Protein AF-A0A0D2RWE3-F1 (afdb_monomer_lite)

InterPro domains:
  IPR036603 RNA polymerase, RBP11-like subunit [G3DSA:3.30.1360.10] (1-72)
  IPR050518 Archaeal Rpo3/Eukaryotic RPB3 RNA Polymerase Subunit [PTHR11800] (2-71)

Foldseek 3Di:
DDFPDWQKDPRLVVLQVQQPQRQWDWDDPPPPIITIDRPHPPSDPPPCSQCPDPCSVVGDDDDDDPPDDDDD

Structure (mmCIF, N/CA/C/O backbone):
data_AF-A0A0D2RWE3-F1
#
_entry.id   AF-A0A0D2RWE3-F1
#
loop_
_atom_site.group_PDB
_atom_site.id
_atom_site.type_symbol
_atom_site.label_atom_id
_atom_site.label_alt_id
_atom_site.label_comp_id
_atom_site.label_asym_id
_atom_site.label_entity_id
_atom_site.label_seq_id
_atom_site.pdbx_PDB_ins_code
_atom_site.Cartn_x
_atom_site.Cartn_y
_atom_site.Cartn_z
_atom_site.occupancy
_atom_site.B_iso_or_equiv
_atom_site.auth_seq_id
_atom_site.auth_comp_id
_atom_site.auth_asym_id
_atom_site.auth_atom_id
_atom_site.pdbx_PDB_model_num
ATOM 1 N N . VAL A 1 1 ? 4.933 -5.266 -3.072 1.00 89.38 1 VAL A N 1
ATOM 2 C CA . VAL A 1 1 ? 4.314 -4.838 -1.797 1.00 89.38 1 VAL A CA 1
ATOM 3 C C . VAL A 1 1 ? 3.103 -5.711 -1.567 1.00 89.38 1 VAL A C 1
ATOM 5 O O . VAL A 1 1 ? 2.431 -6.010 -2.547 1.00 89.38 1 VAL A O 1
ATOM 8 N N . VAL A 1 2 ? 2.876 -6.156 -0.337 1.00 92.75 2 VAL A N 1
ATOM 9 C CA . VAL A 1 2 ? 1.739 -6.998 0.053 1.00 92.75 2 VAL A CA 1
ATOM 10 C C . VAL A 1 2 ? 1.125 -6.399 1.316 1.00 92.75 2 VAL A C 1
ATOM 12 O O . VAL A 1 2 ? 1.871 -6.001 2.210 1.00 92.75 2 VAL A O 1
ATOM 15 N N . LEU A 1 3 ? -0.203 -6.320 1.372 1.00 93.75 3 LEU A N 1
ATOM 16 C CA . LEU A 1 3 ? -0.941 -5.966 2.586 1.00 93.75 3 LEU A CA 1
ATOM 17 C C . LEU A 1 3 ? -1.188 -7.255 3.375 1.00 93.75 3 LEU A C 1
ATOM 19 O O . LEU A 1 3 ? -1.641 -8.240 2.795 1.00 93.75 3 LEU A O 1
ATOM 23 N N . LEU A 1 4 ? -0.811 -7.268 4.649 1.00 93.62 4 LEU A N 1
ATOM 24 C CA . LEU A 1 4 ? -1.000 -8.414 5.544 1.00 93.62 4 LEU A CA 1
ATOM 25 C C . LEU A 1 4 ? -2.368 -8.375 6.233 1.00 93.62 4 LEU A C 1
ATOM 27 O O . LEU A 1 4 ? -2.907 -9.423 6.575 1.00 93.62 4 LEU A O 1
ATOM 31 N N . GLU A 1 5 ? -2.923 -7.176 6.387 1.00 93.56 5 GLU A N 1
ATOM 32 C CA . GLU A 1 5 ? -4.216 -6.911 7.010 1.00 93.56 5 GLU A CA 1
ATOM 33 C C . GLU A 1 5 ? -5.050 -5.990 6.112 1.00 93.56 5 GLU A C 1
ATOM 35 O O . GLU A 1 5 ? -4.530 -5.334 5.199 1.00 93.56 5 GLU A O 1
ATOM 40 N N . ASP A 1 6 ? -6.351 -5.938 6.381 1.00 92.44 6 ASP A N 1
ATOM 41 C CA . ASP A 1 6 ? -7.259 -5.004 5.728 1.00 92.44 6 ASP A CA 1
ATOM 42 C C . ASP A 1 6 ? -7.050 -3.607 6.325 1.00 92.44 6 ASP A C 1
ATOM 44 O O . ASP A 1 6 ? -7.211 -3.387 7.523 1.00 92.44 6 ASP A O 1
ATOM 48 N N . ILE A 1 7 ? -6.637 -2.664 5.476 1.00 93.81 7 ILE A N 1
ATOM 49 C CA . ILE A 1 7 ? -6.347 -1.282 5.865 1.00 93.81 7 ILE A CA 1
ATOM 50 C C . ILE A 1 7 ? -7.486 -0.413 5.356 1.00 93.81 7 ILE A C 1
ATOM 52 O O . ILE A 1 7 ? -7.658 -0.269 4.142 1.00 93.81 7 ILE A O 1
ATOM 56 N N . GLU A 1 8 ? -8.250 0.148 6.287 1.00 94.19 8 GLU A N 1
ATOM 57 C CA . GLU A 1 8 ? -9.488 0.869 6.003 1.00 94.19 8 GLU A CA 1
ATOM 58 C C . GLU A 1 8 ? -9.429 2.336 6.443 1.00 94.19 8 GLU A C 1
ATOM 60 O O . GLU A 1 8 ? -8.610 2.727 7.279 1.00 94.19 8 GLU A O 1
ATOM 65 N N . ASP A 1 9 ? -10.299 3.138 5.834 1.00 92.31 9 ASP A N 1
ATOM 66 C CA . ASP A 1 9 ? -10.621 4.520 6.179 1.00 92.31 9 ASP A CA 1
ATOM 67 C C . ASP A 1 9 ? -9.378 5.413 6.360 1.00 92.31 9 ASP A C 1
ATOM 69 O O . ASP A 1 9 ? -8.599 5.582 5.418 1.00 92.31 9 ASP A O 1
ATOM 73 N N . ASP A 1 10 ? -9.172 5.996 7.542 1.00 93.12 10 ASP A N 1
ATOM 74 C CA . ASP A 1 10 ? -8.085 6.953 7.794 1.00 93.12 10 ASP A CA 1
ATOM 75 C C . ASP A 1 10 ? -6.698 6.335 7.577 1.00 93.12 10 ASP A C 1
ATOM 77 O O . ASP A 1 10 ? -5.786 6.982 7.057 1.00 93.12 10 ASP A O 1
ATOM 81 N N . LEU A 1 11 ? -6.543 5.048 7.899 1.00 93.00 11 LEU A N 1
ATOM 82 C CA . LEU A 1 11 ? -5.292 4.328 7.673 1.00 93.00 11 LEU A CA 1
ATOM 83 C C . LEU A 1 11 ? -5.038 4.101 6.180 1.00 93.00 11 LEU A C 1
ATOM 85 O O . LEU A 1 11 ? -3.884 4.065 5.748 1.00 93.00 11 LEU A O 1
ATOM 89 N N . ALA A 1 12 ? -6.098 3.946 5.382 1.00 93.56 12 ALA A N 1
ATOM 90 C CA . ALA A 1 12 ? -5.979 3.805 3.936 1.00 93.56 12 ALA A CA 1
ATOM 91 C C . ALA A 1 12 ? -5.495 5.113 3.291 1.00 93.56 12 ALA A C 1
ATOM 93 O O . ALA A 1 12 ? -4.611 5.086 2.428 1.00 93.56 12 ALA A O 1
ATOM 94 N N . GLU A 1 13 ? -6.017 6.252 3.751 1.00 93.62 13 GLU A N 1
ATOM 95 C CA . GLU A 1 13 ? -5.565 7.582 3.323 1.00 93.62 13 GLU A CA 1
ATOM 96 C C . GLU A 1 13 ? -4.119 7.856 3.770 1.00 93.62 13 GLU A C 1
ATOM 98 O O . GLU A 1 13 ? -3.295 8.305 2.964 1.00 93.62 13 GLU A O 1
ATOM 103 N N . GLU A 1 14 ? -3.759 7.501 5.012 1.00 93.69 14 GLU A N 1
ATOM 104 C CA . GLU A 1 14 ? -2.381 7.609 5.506 1.00 93.69 14 GLU A CA 1
ATOM 105 C C . GLU A 1 14 ? -1.421 6.793 4.625 1.00 93.69 14 GLU A C 1
ATOM 107 O O . GLU A 1 14 ? -0.419 7.323 4.136 1.00 93.69 14 GLU A O 1
ATOM 112 N N . LEU A 1 15 ? -1.743 5.525 4.348 1.00 93.44 15 LEU A N 1
ATOM 113 C CA . LEU A 1 15 ? -0.908 4.655 3.519 1.00 93.44 15 LEU A CA 1
ATOM 114 C C . LEU A 1 15 ? -0.719 5.209 2.103 1.00 93.44 15 LEU A C 1
ATOM 116 O O . LEU A 1 15 ? 0.388 5.156 1.553 1.00 93.44 15 LEU A O 1
ATOM 120 N N . LYS A 1 16 ? -1.788 5.753 1.516 1.00 93.12 16 LYS A N 1
ATOM 121 C CA . LYS A 1 16 ? -1.736 6.382 0.197 1.00 93.12 16 LYS A CA 1
ATOM 122 C C . LYS A 1 16 ? -0.824 7.60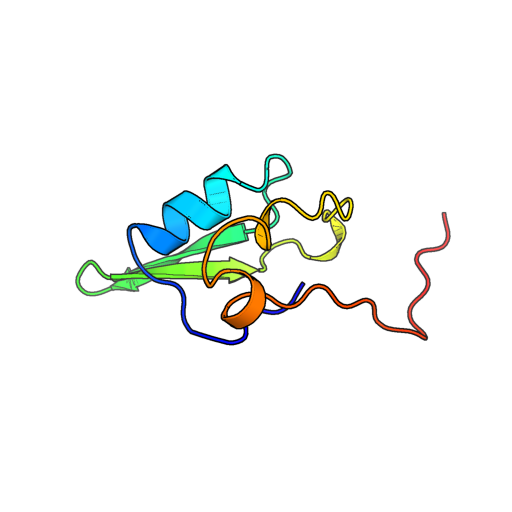8 0.212 1.00 93.12 16 LYS A C 1
ATOM 124 O O . LYS A 1 16 ? 0.045 7.715 -0.652 1.00 93.12 16 LYS A O 1
ATOM 129 N N . SER A 1 17 ? -0.944 8.472 1.221 1.00 92.75 17 SER A N 1
ATOM 130 C CA . SER A 1 17 ? -0.104 9.672 1.360 1.00 92.75 17 SER A CA 1
ATOM 131 C C . SER A 1 17 ? 1.389 9.359 1.545 1.00 92.75 17 SER A C 1
ATOM 133 O O . SER A 1 17 ? 2.239 10.053 0.985 1.00 92.75 17 SER A O 1
ATOM 135 N N . LYS A 1 18 ? 1.729 8.264 2.243 1.00 91.19 18 LYS A N 1
ATOM 136 C CA . LYS A 1 18 ? 3.122 7.815 2.435 1.00 91.19 18 LYS A CA 1
ATOM 137 C C . LYS A 1 18 ? 3.809 7.408 1.132 1.00 91.19 18 LYS A C 1
ATOM 139 O O . LYS A 1 18 ? 5.039 7.394 1.058 1.00 91.19 18 LYS A O 1
ATOM 144 N N . CYS A 1 19 ? 3.050 7.035 0.102 1.00 90.94 19 CYS A N 1
ATOM 145 C CA . CYS A 1 19 ? 3.596 6.559 -1.162 1.00 90.94 19 CYS A CA 1
ATOM 146 C C . CYS A 1 19 ? 3.323 7.538 -2.311 1.00 90.94 19 CYS A C 1
ATOM 148 O O . CYS A 1 19 ? 2.360 7.392 -3.059 1.00 90.94 19 CYS A O 1
ATOM 150 N N . LEU A 1 20 ? 4.253 8.475 -2.518 1.00 85.50 20 LEU A N 1
ATOM 151 C CA . LEU A 1 20 ? 4.169 9.536 -3.538 1.00 85.50 20 LEU A CA 1
ATOM 152 C C . LEU A 1 20 ? 3.986 9.036 -4.985 1.00 85.50 20 LEU A C 1
ATOM 154 O O . LEU A 1 20 ? 3.514 9.770 -5.845 1.00 85.50 20 LEU A O 1
ATOM 158 N N . VAL A 1 21 ? 4.367 7.788 -5.272 1.00 90.44 21 VAL A N 1
ATOM 159 C CA . VAL A 1 21 ? 4.283 7.178 -6.613 1.00 90.44 21 VAL A CA 1
ATOM 160 C C . VAL A 1 21 ? 2.951 6.459 -6.871 1.00 90.44 21 VAL A C 1
ATOM 162 O O . VAL A 1 21 ? 2.861 5.641 -7.785 1.00 90.44 21 VAL A O 1
ATOM 165 N N . ASN A 1 22 ? 1.916 6.747 -6.072 1.00 90.44 22 ASN A N 1
ATOM 166 C CA . ASN A 1 22 ? 0.557 6.223 -6.238 1.00 90.44 22 ASN A CA 1
ATOM 167 C C . ASN A 1 22 ? 0.526 4.691 -6.390 1.00 90.44 22 ASN A C 1
ATOM 169 O O . ASN A 1 22 ? -0.128 4.159 -7.286 1.00 90.44 22 ASN A O 1
ATOM 173 N N . VAL A 1 23 ? 1.275 3.959 -5.559 1.00 93.88 23 VAL A N 1
ATOM 174 C CA . VAL A 1 23 ? 1.246 2.479 -5.561 1.00 93.88 23 VAL A CA 1
ATOM 175 C C . VAL A 1 23 ? -0.079 1.956 -5.009 1.00 93.88 23 VAL A C 1
ATOM 177 O O . VAL A 1 23 ? -0.556 0.913 -5.466 1.00 93.88 23 VAL A O 1
ATOM 180 N N . PHE A 1 24 ? -0.648 2.685 -4.047 1.00 94.88 24 PHE A N 1
ATOM 181 C CA . PHE A 1 24 ? -1.898 2.357 -3.379 1.00 94.88 24 PHE A CA 1
ATOM 182 C C . PHE A 1 24 ? -3.036 3.220 -3.921 1.00 94.88 24 PHE A C 1
ATOM 184 O O . PHE A 1 24 ? -2.876 4.433 -4.058 1.00 94.88 24 PHE A O 1
ATOM 19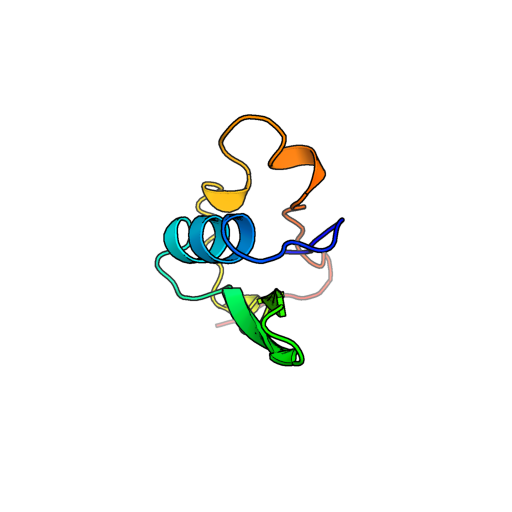1 N N . ASP A 1 25 ? -4.171 2.587 -4.191 1.00 94.00 25 ASP A N 1
ATOM 192 C CA . ASP A 1 25 ? -5.441 3.255 -4.468 1.00 94.00 25 ASP A CA 1
ATOM 193 C C . ASP A 1 25 ? -6.432 2.942 -3.341 1.00 94.00 25 ASP A C 1
ATOM 195 O O . ASP A 1 25 ? -6.169 2.098 -2.482 1.00 94.00 25 ASP A O 1
ATOM 199 N N . ILE A 1 26 ? -7.549 3.665 -3.323 1.00 94.31 26 ILE A N 1
ATOM 200 C CA . ILE A 1 26 ? -8.612 3.475 -2.339 1.00 94.31 26 ILE A CA 1
ATOM 201 C C . ILE A 1 26 ? -9.834 2.967 -3.086 1.00 94.31 26 ILE A C 1
ATOM 203 O O . ILE A 1 26 ? -10.328 3.629 -3.997 1.00 94.31 26 ILE A O 1
ATOM 207 N N . GLU A 1 27 ? -10.275 1.777 -2.709 1.00 92.75 27 GLU A N 1
ATOM 208 C CA . GLU A 1 27 ? -11.485 1.142 -3.202 1.00 92.75 27 GLU A CA 1
ATOM 209 C C . GLU A 1 27 ? -12.634 1.419 -2.227 1.00 92.75 27 GLU A C 1
ATOM 211 O O . GLU A 1 27 ? -12.475 1.291 -1.011 1.00 92.75 27 GLU A O 1
ATOM 216 N N . ASP A 1 28 ? -13.787 1.824 -2.757 1.00 91.25 28 ASP A N 1
ATOM 217 C CA . ASP A 1 28 ? -15.013 2.005 -1.979 1.00 91.25 28 ASP A CA 1
ATOM 218 C C . ASP A 1 28 ? -15.756 0.665 -1.901 1.00 91.25 28 ASP A C 1
ATOM 220 O O . ASP A 1 28 ? -16.165 0.110 -2.922 1.00 91.25 28 ASP A O 1
ATOM 224 N N . LEU A 1 29 ? -15.911 0.133 -0.687 1.00 86.12 29 LEU A N 1
ATOM 225 C CA . LEU A 1 29 ? -16.591 -1.140 -0.428 1.00 86.12 29 LEU A CA 1
ATOM 226 C C . LEU A 1 29 ? -18.106 -0.966 -0.219 1.00 86.12 29 LEU A C 1
ATOM 228 O O . LEU A 1 29 ? -18.821 -1.934 0.057 1.00 86.12 29 LEU A O 1
ATOM 232 N N . GLY A 1 30 ? -18.615 0.260 -0.340 1.00 82.88 30 GLY A N 1
ATOM 233 C CA . GLY A 1 30 ? -19.987 0.619 -0.026 1.00 82.88 30 GLY A CA 1
ATOM 234 C C . GLY A 1 30 ? -20.227 0.774 1.478 1.00 82.88 30 GLY A C 1
ATOM 235 O O . GLY A 1 30 ? -19.398 0.441 2.326 1.00 82.88 30 GLY A O 1
ATOM 236 N N . LYS A 1 31 ? -21.398 1.321 1.832 1.00 81.00 31 LYS A N 1
ATOM 237 C CA . LYS A 1 31 ? -21.772 1.673 3.221 1.00 81.00 31 LYS A CA 1
ATOM 238 C C . LYS A 1 31 ? -20.789 2.642 3.905 1.00 81.00 31 LYS A C 1
ATOM 240 O O . LYS A 1 31 ? -20.715 2.669 5.129 1.00 81.00 31 LYS A O 1
ATOM 245 N N . GLY A 1 32 ? -20.058 3.434 3.117 1.00 81.19 32 GLY A N 1
ATOM 246 C CA . GLY A 1 32 ? -19.102 4.426 3.610 1.00 81.19 32 GLY A CA 1
ATOM 247 C C . GLY A 1 32 ? -17.742 3.864 4.033 1.00 81.19 32 GLY A C 1
ATOM 248 O O . GLY A 1 32 ? -16.943 4.631 4.557 1.00 81.19 32 GLY A O 1
ATOM 249 N N . ARG A 1 33 ? -17.467 2.570 3.806 1.00 87.31 33 ARG A N 1
ATOM 250 C CA . ARG A 1 33 ? -16.167 1.954 4.110 1.00 87.31 33 ARG A CA 1
ATOM 251 C C . ARG A 1 33 ? -15.240 2.043 2.912 1.00 87.31 33 ARG A C 1
ATOM 253 O O . ARG A 1 33 ? -15.613 1.662 1.801 1.00 87.31 33 ARG A O 1
ATOM 260 N N . ARG A 1 34 ? -14.014 2.494 3.148 1.00 92.75 34 ARG A N 1
ATOM 261 C CA . ARG A 1 34 ? -12.987 2.624 2.111 1.00 92.75 34 ARG A CA 1
ATOM 262 C C . ARG A 1 34 ? -11.778 1.782 2.480 1.00 92.75 34 ARG A C 1
ATOM 264 O O . ARG A 1 34 ? -11.373 1.774 3.633 1.00 92.75 34 ARG A O 1
ATOM 271 N N . ARG A 1 35 ? -11.184 1.082 1.517 1.00 94.31 35 ARG A N 1
ATOM 272 C CA . ARG A 1 35 ? -10.049 0.178 1.745 1.00 94.31 35 ARG A CA 1
ATOM 273 C C . ARG A 1 35 ? -8.882 0.507 0.825 1.00 94.31 35 ARG A C 1
ATOM 275 O O . ARG A 1 35 ? -9.076 0.764 -0.359 1.00 94.31 35 ARG A O 1
ATOM 282 N N . ALA A 1 36 ? -7.658 0.429 1.341 1.00 94.62 36 ALA A N 1
ATOM 283 C CA . ALA A 1 36 ? -6.459 0.528 0.517 1.00 94.62 36 ALA A CA 1
ATOM 284 C C . ALA A 1 36 ? -6.221 -0.755 -0.295 1.00 94.62 36 ALA A C 1
ATOM 286 O O . ALA A 1 36 ? -6.242 -1.870 0.236 1.00 94.62 36 ALA A O 1
ATOM 287 N N . THR A 1 37 ? -5.904 -0.595 -1.577 1.00 94.81 37 THR A N 1
ATOM 288 C CA . THR A 1 37 ? -5.547 -1.690 -2.483 1.00 94.81 37 THR A CA 1
ATOM 289 C C . THR A 1 37 ? -4.229 -1.409 -3.192 1.00 94.81 37 THR A C 1
ATOM 291 O O . THR A 1 37 ? -3.849 -0.266 -3.447 1.00 94.81 37 THR A O 1
ATOM 294 N N . VAL A 1 38 ? -3.483 -2.469 -3.509 1.00 94.38 38 VAL A N 1
ATOM 295 C CA . VAL A 1 38 ? -2.205 -2.354 -4.226 1.00 94.38 38 VAL A CA 1
ATOM 296 C C . VAL A 1 38 ? -2.473 -2.357 -5.731 1.00 94.38 38 VAL A C 1
ATOM 298 O O . VAL A 1 38 ? -2.340 -3.385 -6.390 1.00 94.38 38 VAL A O 1
ATOM 301 N N . ALA A 1 39 ? -2.838 -1.202 -6.283 1.00 93.62 39 ALA A N 1
ATOM 302 C CA . ALA A 1 39 ? -3.172 -1.075 -7.701 1.00 93.62 39 ALA A CA 1
ATOM 303 C C . ALA A 1 39 ? -1.942 -1.151 -8.623 1.00 93.62 39 ALA A C 1
ATOM 305 O O . ALA A 1 39 ? -1.998 -1.730 -9.708 1.00 93.62 39 ALA A O 1
ATOM 306 N N . ARG A 1 40 ? -0.802 -0.574 -8.208 1.00 92.94 40 ARG A N 1
ATOM 307 C CA . ARG A 1 40 ? 0.398 -0.437 -9.063 1.00 92.94 40 ARG A CA 1
ATOM 308 C C . ARG A 1 40 ? 1.673 -0.942 -8.375 1.00 92.94 40 ARG A C 1
ATOM 310 O O . ARG A 1 40 ? 2.604 -0.172 -8.137 1.00 92.94 40 ARG A O 1
ATOM 317 N N . PRO A 1 41 ? 1.803 -2.256 -8.108 1.00 91.88 41 PRO A N 1
ATOM 318 C CA . PRO A 1 41 ? 2.952 -2.803 -7.378 1.00 91.88 41 PRO A CA 1
ATOM 319 C C . PRO A 1 41 ? 4.293 -2.630 -8.109 1.00 91.88 41 PRO A C 1
ATOM 321 O O . PRO A 1 41 ? 5.337 -2.557 -7.458 1.00 91.88 41 PRO A O 1
ATOM 324 N N . ARG A 1 42 ? 4.288 -2.549 -9.449 1.00 90.25 42 ARG A N 1
ATOM 325 C CA . ARG A 1 42 ? 5.504 -2.359 -10.265 1.00 90.25 42 ARG A CA 1
ATOM 326 C C . ARG A 1 42 ? 6.082 -0.945 -10.175 1.00 90.25 42 ARG A C 1
ATOM 328 O O . ARG A 1 42 ? 7.285 -0.794 -10.348 1.00 90.25 42 ARG A O 1
ATOM 335 N N . ALA A 1 43 ? 5.259 0.058 -9.863 1.00 91.75 43 ALA A N 1
ATOM 336 C CA . ALA A 1 43 ? 5.697 1.446 -9.707 1.00 91.75 43 ALA A CA 1
ATOM 337 C C . ALA A 1 43 ? 6.451 1.692 -8.387 1.00 91.75 43 ALA A C 1
ATOM 339 O O . ALA A 1 43 ? 7.062 2.740 -8.201 1.00 91.75 43 ALA A O 1
ATOM 340 N N . CYS A 1 44 ? 6.430 0.728 -7.458 1.00 92.25 44 CYS A N 1
ATOM 341 C CA . CYS A 1 44 ? 7.104 0.861 -6.175 1.00 92.25 44 CYS A CA 1
ATOM 342 C C . CYS A 1 44 ? 8.631 0.954 -6.347 1.00 92.25 44 CYS A C 1
ATOM 3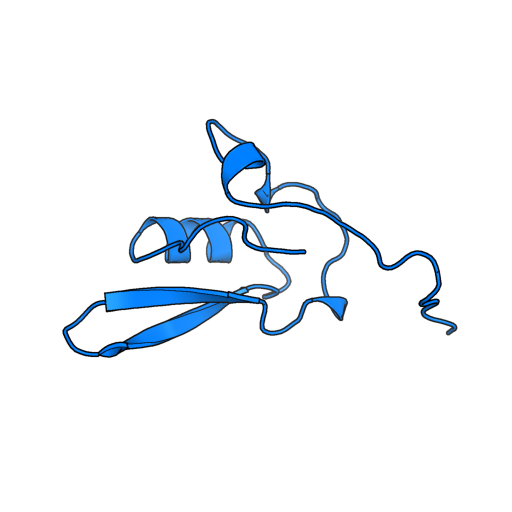44 O O . CYS A 1 44 ? 9.301 -0.015 -6.728 1.00 92.25 44 CYS A O 1
ATOM 346 N N . THR A 1 45 ? 9.176 2.111 -5.968 1.00 90.75 45 THR A N 1
ATOM 347 C CA . THR A 1 45 ? 10.611 2.433 -5.960 1.00 90.75 45 THR A CA 1
ATOM 348 C C . THR A 1 45 ? 11.357 1.896 -4.734 1.00 90.75 45 THR A C 1
ATOM 350 O O . THR A 1 45 ? 12.548 2.142 -4.598 1.00 90.75 45 THR A O 1
ATOM 353 N N . LEU A 1 46 ? 10.688 1.141 -3.847 1.00 90.50 46 LEU A N 1
ATOM 354 C CA . LEU A 1 46 ? 11.241 0.651 -2.573 1.00 90.50 46 LEU A CA 1
ATOM 355 C C . LEU A 1 46 ? 11.744 1.770 -1.635 1.00 90.50 46 LEU A C 1
ATOM 357 O O . LEU A 1 46 ? 12.738 1.593 -0.941 1.00 90.50 46 LEU A O 1
ATOM 361 N N . CYS A 1 47 ? 11.025 2.891 -1.532 1.00 91.38 47 CYS A N 1
ATOM 362 C CA . CYS A 1 47 ? 11.367 3.974 -0.595 1.00 91.38 47 CYS A CA 1
ATOM 363 C C . CYS A 1 47 ? 11.251 3.603 0.900 1.00 91.38 47 CYS A C 1
ATOM 365 O O . CYS A 1 47 ? 11.712 4.354 1.748 1.00 91.38 47 CYS A O 1
ATOM 367 N N . ARG A 1 48 ? 10.631 2.459 1.234 1.00 91.50 48 ARG A N 1
ATOM 368 C CA . ARG A 1 48 ? 10.405 1.946 2.605 1.00 91.50 48 ARG A CA 1
ATOM 369 C C . ARG A 1 48 ? 9.567 2.839 3.532 1.00 91.50 48 ARG A C 1
ATOM 371 O O . ARG A 1 48 ? 9.361 2.469 4.679 1.00 91.50 48 ARG A O 1
ATOM 378 N N . GLU A 1 49 ? 9.000 3.936 3.041 1.00 92.31 49 GLU A N 1
ATOM 379 C CA . GLU A 1 49 ? 8.183 4.835 3.869 1.00 92.31 49 GLU A CA 1
ATOM 380 C C . GLU A 1 49 ? 6.883 4.179 4.358 1.00 92.31 49 GLU A C 1
ATOM 382 O O . GLU A 1 49 ? 6.456 4.387 5.485 1.00 92.31 49 GLU A O 1
ATOM 387 N N . CYS A 1 50 ? 6.286 3.307 3.542 1.00 91.25 50 CYS A N 1
ATOM 388 C CA . CYS A 1 50 ? 5.048 2.592 3.881 1.00 91.25 50 CYS A CA 1
ATOM 389 C C . CYS A 1 50 ? 5.166 1.598 5.051 1.00 91.25 50 CYS A C 1
ATOM 391 O O . CYS A 1 50 ? 4.141 1.148 5.546 1.00 91.25 50 CYS A O 1
ATOM 393 N N . ILE A 1 51 ? 6.384 1.254 5.482 1.00 93.38 51 ILE A N 1
ATOM 394 C CA . ILE A 1 51 ? 6.630 0.432 6.680 1.00 93.38 51 ILE A CA 1
ATOM 395 C C . ILE A 1 51 ? 7.199 1.262 7.838 1.00 93.38 51 ILE A C 1
ATOM 397 O O . ILE A 1 51 ? 7.517 0.712 8.885 1.00 93.38 51 ILE A O 1
ATOM 401 N N . ARG A 1 52 ? 7.362 2.580 7.655 1.00 91.06 52 ARG A N 1
ATOM 402 C CA . ARG A 1 52 ? 7.886 3.472 8.687 1.00 91.06 52 ARG A CA 1
ATOM 403 C C . ARG A 1 52 ? 6.755 3.933 9.611 1.00 91.06 52 ARG A C 1
ATOM 405 O O . ARG A 1 52 ? 5.711 4.412 9.156 1.00 91.06 52 ARG A O 1
ATOM 412 N N . GLY A 1 53 ? 7.021 3.844 10.910 1.00 88.19 53 GLY A N 1
ATOM 413 C CA . GLY A 1 53 ? 6.095 4.193 11.982 1.00 88.19 53 GLY A CA 1
ATOM 414 C C . GLY A 1 53 ? 5.712 2.970 12.806 1.00 88.19 53 GLY A C 1
ATOM 415 O O . GLY A 1 53 ? 6.081 1.842 12.479 1.00 88.19 53 GLY A O 1
ATOM 416 N N . GLU A 1 54 ? 4.982 3.207 13.885 1.00 86.50 54 GLU A N 1
ATOM 417 C CA . GLU A 1 54 ? 4.523 2.143 14.772 1.00 86.50 54 GLU A CA 1
ATOM 418 C C . GLU A 1 54 ? 3.493 1.255 14.049 1.00 86.50 54 GLU A C 1
ATOM 420 O O . GLU A 1 54 ? 2.682 1.742 13.262 1.00 86.50 54 GLU A O 1
ATOM 425 N N . ASP A 1 55 ? 3.582 -0.061 14.250 1.00 90.25 55 ASP A N 1
ATOM 426 C CA . ASP A 1 55 ? 2.712 -1.107 13.681 1.00 90.25 55 ASP A CA 1
ATOM 427 C C . ASP A 1 55 ? 2.648 -1.267 12.148 1.00 90.25 55 ASP A C 1
ATOM 429 O O . ASP A 1 55 ? 2.133 -2.279 11.665 1.00 90.25 55 ASP A O 1
ATOM 433 N N . TRP A 1 56 ? 3.229 -0.367 11.354 1.00 92.88 56 TRP A N 1
ATOM 434 C CA . TRP A 1 56 ? 3.204 -0.479 9.888 1.00 92.88 56 TRP A CA 1
ATOM 435 C C . TRP A 1 56 ? 3.933 -1.719 9.352 1.00 92.88 56 TRP A C 1
ATOM 437 O O . TRP A 1 56 ? 3.512 -2.291 8.345 1.00 92.88 56 TRP A O 1
ATOM 447 N N . GLU A 1 57 ? 4.959 -2.202 10.057 1.00 90.81 57 GLU A N 1
ATOM 448 C CA . GLU A 1 57 ? 5.655 -3.455 9.725 1.00 90.81 57 GLU A CA 1
ATOM 449 C C . GLU A 1 57 ? 4.762 -4.701 9.851 1.00 90.81 57 GLU A C 1
ATOM 451 O O . GLU A 1 57 ? 4.991 -5.694 9.159 1.00 90.81 57 GLU A O 1
ATOM 456 N N . LYS A 1 58 ? 3.725 -4.652 10.699 1.00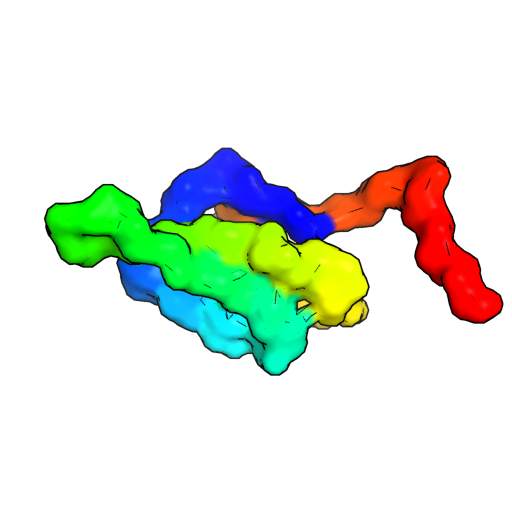 93.00 58 LYS A N 1
ATOM 457 C CA . LYS A 1 58 ? 2.752 -5.746 10.858 1.00 93.00 58 LYS A CA 1
ATOM 458 C C . LYS A 1 58 ? 1.681 -5.720 9.767 1.00 93.00 58 LYS A C 1
ATOM 460 O O . LYS A 1 58 ? 1.156 -6.765 9.406 1.00 93.00 58 LYS A O 1
ATOM 465 N N . ARG A 1 59 ? 1.394 -4.537 9.213 1.00 93.12 59 ARG A N 1
ATOM 466 C CA . ARG A 1 59 ? 0.320 -4.313 8.229 1.00 93.12 59 ARG A CA 1
ATOM 467 C C . ARG A 1 59 ? 0.796 -4.438 6.786 1.00 93.12 59 ARG A C 1
ATOM 469 O O . ARG A 1 59 ? 0.038 -4.873 5.919 1.00 93.12 59 ARG A O 1
ATOM 476 N N . VAL A 1 60 ? 2.045 -4.061 6.501 1.00 93.88 60 VAL A N 1
ATOM 477 C CA . VAL A 1 60 ? 2.586 -3.997 5.137 1.00 93.88 60 VAL A CA 1
ATOM 478 C C . VAL A 1 60 ? 3.905 -4.754 5.037 1.00 93.88 60 VAL A C 1
ATOM 480 O O . VAL A 1 60 ? 4.881 -4.450 5.715 1.00 93.88 60 VAL A O 1
ATOM 483 N N . ALA A 1 61 ? 3.976 -5.696 4.097 1.00 93.69 61 ALA A N 1
ATOM 484 C CA . ALA A 1 61 ? 5.198 -6.41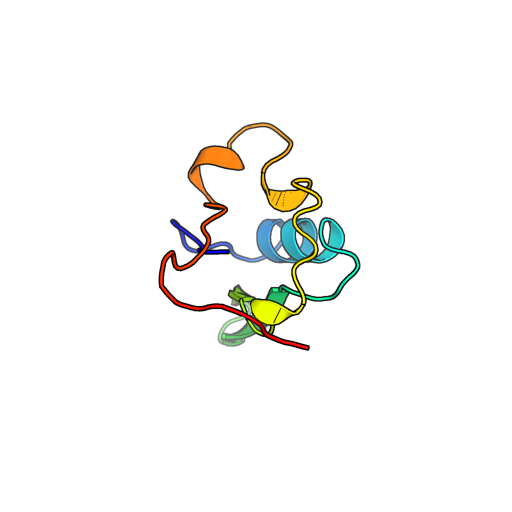8 3.778 1.00 93.69 61 ALA A CA 1
ATOM 485 C C . ALA A 1 61 ? 5.791 -5.966 2.434 1.00 93.69 61 ALA A C 1
ATOM 487 O O . ALA A 1 61 ? 5.184 -6.079 1.359 1.00 93.69 61 ALA A O 1
ATOM 488 N N . LEU A 1 62 ? 7.047 -5.522 2.468 1.00 92.75 62 LEU A N 1
ATOM 489 C CA . LEU A 1 62 ? 7.843 -5.288 1.266 1.00 92.75 62 LEU A CA 1
ATOM 490 C C . LEU A 1 62 ? 8.518 -6.587 0.831 1.00 92.75 62 LEU A C 1
ATOM 492 O O . LEU A 1 62 ? 9.380 -7.123 1.518 1.00 92.75 62 LEU A O 1
ATOM 496 N N . ARG A 1 63 ? 8.120 -7.095 -0.337 1.00 91.12 63 ARG A N 1
ATOM 497 C CA . ARG A 1 63 ? 8.671 -8.312 -0.943 1.00 91.12 63 ARG A CA 1
ATOM 498 C C . ARG A 1 63 ? 8.899 -8.095 -2.437 1.00 91.12 63 ARG A C 1
ATOM 500 O O . ARG A 1 63 ? 8.165 -7.328 -3.072 1.00 91.12 63 ARG A O 1
ATOM 507 N N . ARG A 1 64 ? 9.896 -8.789 -2.986 1.00 90.62 64 ARG A N 1
ATOM 508 C CA . ARG A 1 64 ? 10.143 -8.941 -4.427 1.00 90.62 64 ARG A CA 1
ATOM 509 C C . ARG A 1 64 ? 9.959 -10.410 -4.794 1.00 90.62 64 ARG A C 1
ATOM 511 O O . ARG A 1 64 ? 10.233 -11.289 -3.983 1.00 90.62 64 ARG A O 1
ATOM 518 N N . VAL A 1 65 ? 9.479 -10.658 -6.006 1.00 92.31 65 VAL A N 1
ATOM 519 C CA . VAL A 1 65 ? 9.385 -12.013 -6.551 1.00 92.31 65 VAL A CA 1
ATOM 520 C C . VAL A 1 65 ? 10.767 -12.368 -7.088 1.00 92.31 65 VAL A C 1
ATOM 522 O O . VAL A 1 65 ? 11.248 -11.694 -7.994 1.00 92.31 65 VAL A O 1
ATOM 525 N N . LYS A 1 66 ? 11.417 -13.368 -6.480 1.00 92.94 66 LYS A N 1
ATOM 526 C CA . LYS A 1 66 ? 12.823 -13.722 -6.738 1.00 92.94 6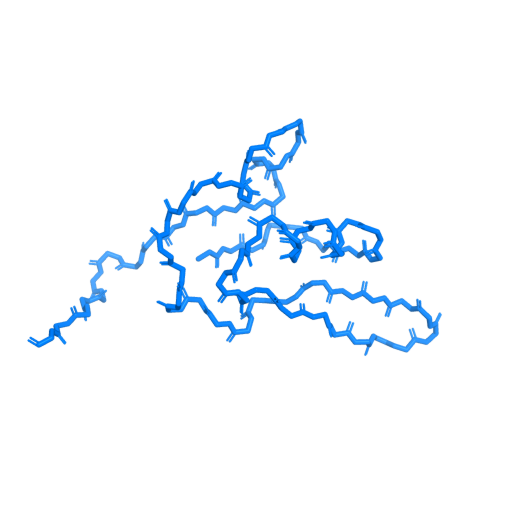6 LYS A CA 1
ATOM 527 C C . LYS A 1 66 ? 13.096 -13.998 -8.217 1.00 92.94 66 LYS A C 1
ATOM 529 O O . LYS A 1 66 ? 14.075 -13.496 -8.752 1.00 92.94 66 LYS A O 1
ATOM 534 N N . ASP A 1 67 ? 12.198 -14.736 -8.859 1.00 95.25 67 ASP A N 1
ATOM 535 C CA . ASP A 1 67 ? 12.392 -15.236 -10.223 1.00 95.25 67 ASP A CA 1
ATOM 536 C C . ASP A 1 67 ? 11.679 -14.372 -11.282 1.00 95.25 67 ASP A C 1
ATOM 538 O O . ASP A 1 67 ? 11.491 -14.791 -12.419 1.00 95.25 67 ASP A O 1
ATOM 542 N N . HIS A 1 68 ? 11.264 -13.151 -10.920 1.00 92.56 68 HIS A N 1
ATOM 543 C CA . HIS A 1 68 ? 10.622 -12.202 -11.831 1.00 92.56 68 HIS A CA 1
ATOM 544 C C . HIS A 1 68 ? 11.486 -10.950 -11.975 1.00 92.56 68 HIS A C 1
ATOM 546 O O . HIS A 1 68 ? 11.430 -10.019 -11.166 1.00 92.56 68 HIS A O 1
ATOM 552 N N . PHE A 1 69 ? 12.272 -10.937 -13.046 1.00 92.44 69 PHE A N 1
ATOM 553 C CA . PHE A 1 69 ? 13.169 -9.842 -13.384 1.00 92.44 69 PHE A CA 1
ATOM 554 C C . PHE A 1 69 ? 12.461 -8.828 -14.286 1.00 92.44 69 PHE A C 1
ATOM 556 O O . PHE A 1 69 ? 11.743 -9.194 -15.214 1.00 92.44 69 PHE A O 1
ATOM 563 N N . ILE A 1 70 ? 12.671 -7.541 -14.010 1.00 90.06 70 ILE A N 1
ATOM 564 C CA . ILE A 1 70 ? 12.236 -6.448 -14.882 1.00 90.06 70 ILE A CA 1
ATOM 565 C C . ILE A 1 70 ? 13.459 -6.055 -15.712 1.00 90.06 70 ILE A C 1
ATOM 567 O O . ILE A 1 70 ? 14.287 -5.267 -15.258 1.00 90.06 70 ILE A O 1
ATOM 571 N N . CYS A 1 71 ? 13.604 -6.661 -16.889 1.00 86.44 71 CYS A N 1
ATOM 572 C CA . CYS A 1 71 ? 14.643 -6.303 -17.852 1.00 86.44 71 CYS A CA 1
ATOM 573 C C . CYS A 1 71 ? 14.196 -5.060 -18.629 1.00 86.44 71 CYS A C 1
ATOM 575 O O . CYS A 1 71 ? 13.042 -4.979 -19.054 1.00 86.44 71 CYS A O 1
ATOM 577 N N . LYS A 1 72 ? 15.096 -4.088 -18.755 1.00 72.12 72 LYS A N 1
ATOM 578 C CA . LYS A 1 72 ? 14.905 -2.873 -19.547 1.00 72.12 72 LYS A CA 1
ATOM 579 C C . LYS A 1 72 ? 15.669 -2.992 -20.853 1.00 72.12 72 LYS A C 1
ATOM 581 O O . LYS A 1 72 ? 16.757 -3.608 -20.808 1.00 72.12 72 LYS A O 1
#

Organism: Gossypium raimondii (NCBI:txid29730)

Radius of gyration: 12.72 Å; chains: 1; bounding box: 37×25×34 Å

pLDDT: mean 91.34, std 3.73, range [72.12, 95.25]

Sequence (72 aa):
VVLLEDIEDDLAEELKSKCLVNVFDIEDLGKGRRRATVARPRACTLCRECIRGEDWEKRVALRRVKDHFICK

Secondary structure (DSSP, 8-state):
-EESS--BHHHHHHHHHH-TT--EEEEE-STT-EEEEES-GGG-----GGG-SSSHHHHEE----TT-----